Protein AF-A0A3D4JSK0-F1 (afdb_monomer)

Sequence (123 aa):
MSYDCWNASVPPDKNCLREKFGSISFQLAFANLDLIGIRLKKSGEVIIITYRGARKTGWIYEGEILTPQDIFQIYCDVPNNWNDLLNVYEAKFGHLVDILAPHKDLYVWLNENEIVKIGKVKH

Foldseek 3Di:
DDDPQPPPVDHRDPVVCCVVPNDDDDPCVCAQKWWKWKAFPVPRFTKIWIDRQQATDGIDGDDDPDDPVRNVVVNVLQDRTPVCRVVPVCVPCVVGIDMGGDDPVPDDHPDPPDPPPPDDDDD

pLDDT: mean 74.33, std 20.23, range [36.31, 96.06]

Mean predicted aligned error: 13.72 Å

Structure (mmCIF, N/CA/C/O backbone):
data_AF-A0A3D4JSK0-F1
#
_entry.id   AF-A0A3D4JSK0-F1
#
loop_
_atom_site.group_PDB
_atom_site.id
_atom_site.type_symbol
_atom_site.label_atom_id
_atom_site.label_alt_id
_atom_site.label_comp_id
_atom_site.label_asym_id
_atom_site.label_entity_id
_atom_site.label_seq_id
_atom_site.pdbx_PDB_ins_code
_atom_site.Cartn_x
_atom_site.Cartn_y
_atom_site.Cartn_z
_atom_site.occupancy
_atom_site.B_iso_or_equiv
_atom_site.auth_seq_id
_atom_site.auth_comp_id
_atom_site.auth_asym_id
_atom_site.auth_atom_id
_atom_site.pdbx_PDB_model_num
ATOM 1 N N . MET A 1 1 ? -4.450 16.167 -44.514 1.00 42.53 1 MET A N 1
ATOM 2 C CA . MET A 1 1 ? -4.979 14.979 -43.811 1.00 42.53 1 MET A CA 1
ATOM 3 C C . MET A 1 1 ? -4.490 15.064 -42.379 1.00 42.53 1 MET A C 1
ATOM 5 O O . MET A 1 1 ? -3.282 15.055 -42.187 1.00 42.53 1 MET A O 1
ATOM 9 N N . SER A 1 2 ? -5.381 15.264 -41.405 1.00 46.41 2 SER A N 1
ATOM 10 C CA . SER A 1 2 ? -5.002 15.193 -39.991 1.00 46.41 2 SER A CA 1
ATOM 11 C C . SER A 1 2 ? -4.717 13.733 -39.660 1.00 46.41 2 SER A C 1
ATOM 13 O O . SER A 1 2 ? -5.573 12.874 -39.862 1.00 46.41 2 SER A O 1
ATOM 15 N N . TYR A 1 3 ? -3.495 13.447 -39.229 1.00 54.47 3 TYR A N 1
ATOM 16 C CA . TYR A 1 3 ? -3.134 12.132 -38.724 1.00 54.47 3 TYR A CA 1
ATOM 17 C C . TYR A 1 3 ? -3.890 11.933 -37.407 1.00 54.47 3 TYR A C 1
ATOM 19 O O . TYR A 1 3 ? -3.648 12.670 -36.454 1.00 54.47 3 TYR A O 1
ATOM 27 N N . ASP A 1 4 ? -4.840 11.000 -37.363 1.00 62.75 4 ASP A N 1
ATOM 28 C CA . ASP A 1 4 ? -5.530 10.661 -36.118 1.00 62.75 4 ASP A CA 1
ATOM 29 C C . ASP A 1 4 ? -4.624 9.729 -35.309 1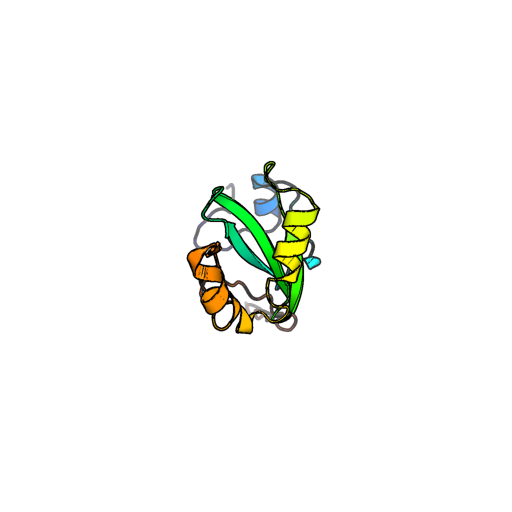.00 62.75 4 ASP A C 1
ATOM 31 O O . ASP A 1 4 ? -4.587 8.511 -35.494 1.00 62.75 4 ASP A O 1
ATOM 35 N N . CYS A 1 5 ? -3.786 10.327 -34.471 1.00 62.56 5 CYS A N 1
ATOM 36 C CA . CYS A 1 5 ? -2.761 9.630 -33.701 1.00 62.56 5 CYS A CA 1
ATOM 37 C C . CYS A 1 5 ? -3.301 8.830 -32.503 1.00 62.56 5 CYS A C 1
ATOM 39 O O . CYS A 1 5 ? -2.520 8.326 -31.697 1.00 62.56 5 CYS A O 1
ATOM 41 N N . TRP A 1 6 ? -4.625 8.691 -32.402 1.00 64.44 6 TRP A N 1
ATOM 42 C CA . TRP A 1 6 ? -5.325 7.855 -31.424 1.00 64.44 6 TRP A CA 1
ATOM 43 C C . TRP A 1 6 ? -5.806 6.522 -32.008 1.00 64.44 6 TRP A C 1
ATOM 45 O O . TRP A 1 6 ? -6.709 5.886 -31.466 1.00 64.44 6 TRP A O 1
ATOM 55 N N . ASN A 1 7 ? -5.201 6.072 -33.108 1.00 66.38 7 ASN A N 1
ATOM 56 C CA . ASN A 1 7 ? -5.488 4.768 -33.689 1.00 66.38 7 ASN A CA 1
ATOM 57 C C . ASN A 1 7 ? -4.995 3.635 -32.764 1.00 66.38 7 ASN A C 1
ATOM 59 O O . ASN A 1 7 ? -3.804 3.528 -32.493 1.00 66.38 7 ASN A O 1
ATOM 63 N N . ALA A 1 8 ? -5.897 2.743 -32.335 1.00 58.72 8 ALA A N 1
ATOM 64 C CA . ALA A 1 8 ? -5.619 1.633 -31.411 1.00 58.72 8 ALA A CA 1
ATOM 65 C C . ALA A 1 8 ? -4.565 0.617 -31.907 1.00 58.72 8 ALA A C 1
ATOM 67 O O . ALA A 1 8 ? -4.140 -0.253 -31.152 1.00 58.72 8 ALA A O 1
ATOM 68 N N . SER A 1 9 ? -4.157 0.711 -33.173 1.00 65.19 9 SER A N 1
ATOM 69 C CA . SER A 1 9 ? -3.152 -0.159 -33.791 1.00 65.19 9 SER A CA 1
ATOM 70 C C . SER A 1 9 ? -1.705 0.325 -33.633 1.00 65.19 9 SER A C 1
ATOM 72 O O . SER A 1 9 ? -0.790 -0.446 -33.920 1.00 65.19 9 SER A O 1
ATOM 74 N N . VAL A 1 10 ? -1.469 1.562 -33.172 1.00 58.97 10 VAL A N 1
ATOM 75 C CA . VAL A 1 10 ? -0.116 2.109 -32.969 1.00 58.97 10 VAL A CA 1
ATOM 76 C C . VAL A 1 10 ? -0.072 2.921 -31.668 1.00 58.97 10 VAL A C 1
ATOM 78 O O . VAL A 1 10 ? -0.956 3.749 -31.453 1.00 58.97 10 VAL A O 1
ATOM 81 N N . PRO A 1 11 ? 0.934 2.730 -30.791 1.00 58.84 11 PRO A N 1
ATOM 82 C CA . PRO A 1 11 ? 1.076 3.553 -29.593 1.00 58.84 11 PRO A CA 1
ATOM 83 C C . PRO A 1 11 ? 1.162 5.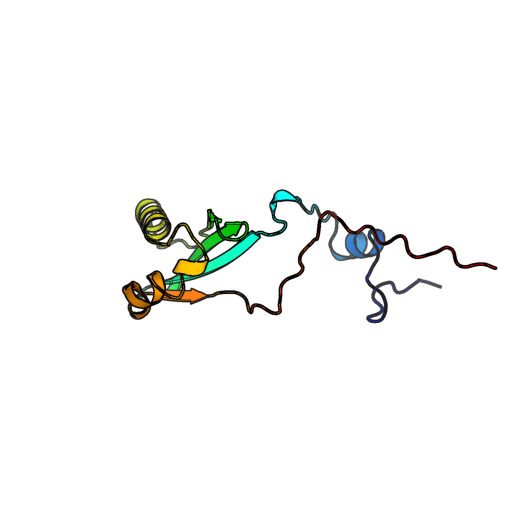049 -29.950 1.00 58.84 11 PRO A C 1
ATOM 85 O O . PRO A 1 11 ? 1.895 5.397 -30.881 1.00 58.84 11 PRO A O 1
ATOM 88 N N . PRO A 1 12 ? 0.454 5.941 -29.230 1.00 62.91 12 PRO A N 1
ATOM 89 C CA . PRO A 1 12 ? 0.492 7.372 -29.509 1.00 62.91 12 PRO A CA 1
ATOM 90 C C . PRO A 1 12 ? 1.894 7.935 -29.255 1.00 62.91 12 PRO A C 1
ATOM 92 O O . PRO A 1 12 ? 2.566 7.569 -28.288 1.00 62.91 12 PRO A O 1
ATOM 95 N N . ASP A 1 13 ? 2.332 8.852 -30.117 1.00 61.12 13 ASP A N 1
ATOM 96 C CA . ASP A 1 13 ? 3.619 9.520 -29.950 1.00 61.12 13 ASP A CA 1
ATOM 97 C C . ASP A 1 13 ? 3.581 10.607 -28.856 1.00 61.12 13 ASP A C 1
ATOM 99 O O . ASP A 1 13 ? 2.532 10.987 -28.323 1.00 61.12 13 ASP A O 1
ATOM 103 N N . LYS A 1 14 ? 4.764 11.134 -28.512 1.00 56.41 14 LYS A N 1
ATOM 104 C CA . LYS A 1 14 ? 4.930 12.165 -27.475 1.00 56.41 14 LYS A CA 1
ATOM 105 C C . LYS A 1 14 ? 4.089 13.420 -27.737 1.00 56.41 14 LYS A C 1
ATOM 107 O O . LYS A 1 14 ? 3.628 14.042 -26.779 1.00 56.41 14 LYS A O 1
ATOM 112 N N . ASN A 1 15 ? 3.925 13.827 -28.996 1.00 66.31 15 ASN A N 1
ATOM 113 C CA . ASN A 1 15 ? 3.180 15.039 -29.328 1.00 66.31 15 ASN A CA 1
ATOM 114 C C . ASN A 1 15 ? 1.685 14.818 -29.101 1.00 66.31 15 ASN A C 1
ATOM 116 O O . ASN A 1 15 ? 1.039 15.670 -28.498 1.00 66.31 15 ASN A O 1
ATOM 120 N N . CYS A 1 16 ? 1.177 13.640 -29.454 1.00 69.56 16 CYS A N 1
ATOM 121 C CA . CYS A 1 16 ? -0.220 13.288 -29.239 1.00 69.56 16 CYS A CA 1
ATOM 122 C C . CYS A 1 16 ? -0.586 13.073 -27.778 1.00 69.56 16 CYS A C 1
ATOM 124 O O . CYS A 1 16 ? -1.612 13.580 -27.321 1.00 69.56 16 CYS A O 1
ATOM 126 N N . LEU A 1 17 ? 0.282 12.417 -27.004 1.00 62.03 17 LEU A N 1
ATOM 127 C CA . LEU A 1 17 ? 0.120 12.348 -25.550 1.00 62.03 17 LEU A CA 1
ATOM 128 C C . LEU A 1 17 ? 0.040 13.751 -24.934 1.00 62.03 17 LEU A C 1
ATOM 130 O O . LEU A 1 17 ? -0.801 13.997 -24.069 1.00 62.03 17 LEU A O 1
ATOM 134 N N . ARG A 1 18 ? 0.864 14.687 -25.423 1.00 60.75 18 ARG A N 1
ATOM 135 C CA . ARG A 1 18 ? 0.878 16.071 -24.947 1.00 60.75 18 ARG A CA 1
ATOM 136 C C . ARG A 1 18 ? -0.368 16.862 -25.337 1.00 60.75 18 ARG A C 1
ATOM 138 O O . ARG A 1 18 ? -0.830 17.675 -24.548 1.00 60.75 18 ARG A O 1
ATOM 145 N N . GLU A 1 19 ? -0.920 16.641 -26.524 1.00 71.62 19 GLU A N 1
ATOM 146 C CA . GLU A 1 19 ? -2.147 17.316 -26.964 1.00 71.62 19 GLU A CA 1
ATOM 147 C C . GLU A 1 19 ? -3.376 16.896 -26.149 1.00 71.62 19 GLU A C 1
ATOM 149 O O . GLU A 1 19 ? -4.222 17.736 -25.856 1.00 71.62 19 GLU A O 1
ATOM 154 N N . LYS A 1 20 ? -3.463 15.625 -25.733 1.00 69.25 20 LYS A N 1
ATOM 155 C CA . LYS A 1 20 ? -4.618 15.122 -24.968 1.00 69.25 20 LYS A CA 1
ATOM 156 C C . LYS A 1 20 ? -4.497 15.301 -23.459 1.00 69.25 20 LYS A C 1
ATOM 158 O O . LYS A 1 20 ? -5.494 15.585 -22.804 1.00 69.25 20 LYS A O 1
ATOM 163 N N . PHE A 1 21 ? -3.303 15.103 -22.904 1.00 63.03 21 PHE A N 1
ATOM 164 C CA . PHE A 1 21 ? -3.079 15.103 -21.453 1.00 63.03 21 PHE A CA 1
ATOM 165 C C . PHE A 1 21 ? -2.227 16.283 -20.965 1.00 63.03 21 PHE A C 1
ATOM 167 O O . PHE A 1 21 ? -2.010 16.429 -19.765 1.00 63.03 21 PHE A O 1
ATOM 174 N N . GLY A 1 22 ? -1.734 17.133 -21.869 1.00 67.69 22 GLY A N 1
ATOM 175 C CA . GLY A 1 22 ? -0.836 18.235 -21.531 1.00 67.69 22 GLY A CA 1
ATOM 176 C C . GLY A 1 22 ? 0.594 17.773 -21.233 1.00 67.69 22 GLY A C 1
ATOM 177 O O . GLY A 1 22 ? 1.097 16.784 -21.764 1.00 67.69 22 GLY A O 1
ATOM 178 N N . SER A 1 23 ? 1.301 18.514 -20.384 1.00 52.38 23 SER A N 1
ATOM 179 C CA . SER A 1 23 ? 2.668 18.178 -19.972 1.00 52.38 23 SER A CA 1
ATOM 180 C C . SER A 1 23 ? 2.675 16.973 -19.026 1.00 52.38 23 SER A C 1
ATOM 182 O O . SER A 1 23 ? 2.497 17.128 -17.822 1.00 52.38 23 SER A O 1
ATOM 184 N N . ILE A 1 24 ? 2.927 15.773 -19.550 1.00 49.84 24 ILE A N 1
ATOM 185 C CA . ILE A 1 24 ? 3.163 14.591 -18.714 1.00 49.84 24 ILE A CA 1
ATOM 186 C C . ILE A 1 24 ? 4.626 14.600 -18.251 1.00 49.84 24 ILE A C 1
ATOM 188 O O . ILE A 1 24 ? 5.545 14.426 -19.054 1.00 49.84 24 ILE A O 1
ATOM 192 N N . SER A 1 25 ? 4.848 14.792 -16.951 1.00 43.75 25 SER A N 1
ATOM 193 C CA . SER A 1 25 ? 6.140 14.542 -16.310 1.00 43.75 25 SER A CA 1
ATOM 194 C C . SER A 1 25 ? 6.112 13.144 -15.700 1.00 43.75 25 SER A C 1
ATOM 196 O O . SER A 1 25 ? 5.535 12.937 -14.636 1.00 43.75 25 SER A O 1
ATOM 198 N N . PHE A 1 26 ? 6.722 12.171 -16.376 1.00 49.75 26 PHE A N 1
ATOM 199 C CA . PHE A 1 26 ? 7.063 10.906 -15.735 1.00 49.75 26 PHE A CA 1
ATOM 200 C C . PHE A 1 26 ? 8.336 11.130 -14.924 1.00 49.75 26 PHE A C 1
ATOM 202 O O . PHE A 1 26 ? 9.440 11.123 -15.471 1.00 49.75 26 PHE A O 1
ATOM 209 N N . GLN A 1 27 ? 8.206 11.335 -13.614 1.00 47.72 27 GLN A N 1
ATOM 210 C CA . GLN A 1 27 ? 9.361 11.142 -12.749 1.00 47.72 27 GLN A CA 1
ATOM 211 C C . GLN A 1 27 ? 9.668 9.643 -12.715 1.00 47.72 27 GLN A C 1
ATOM 213 O O . GLN A 1 27 ? 8.933 8.864 -12.113 1.00 47.72 27 GLN A O 1
ATOM 218 N N . LEU A 1 28 ? 10.778 9.246 -13.343 1.00 50.59 28 LEU A N 1
ATOM 219 C CA . LEU A 1 28 ? 11.303 7.870 -13.332 1.00 50.59 28 LEU A CA 1
ATOM 220 C C . LEU A 1 28 ? 11.506 7.308 -11.911 1.00 50.59 28 LEU A C 1
ATOM 222 O O . LEU A 1 28 ? 11.679 6.106 -11.751 1.00 50.59 28 LEU A O 1
ATOM 226 N N . ALA A 1 29 ? 11.444 8.154 -10.877 1.00 50.78 29 ALA A N 1
ATOM 227 C CA . ALA A 1 29 ? 11.439 7.761 -9.472 1.00 50.78 29 ALA A CA 1
ATOM 228 C C . ALA A 1 29 ? 10.311 6.777 -9.101 1.00 50.78 29 ALA A C 1
ATOM 230 O O . ALA A 1 29 ? 10.480 6.010 -8.156 1.00 50.78 29 ALA A O 1
ATOM 231 N N . PHE A 1 30 ? 9.197 6.771 -9.843 1.00 56.53 30 PHE A N 1
ATOM 232 C CA . PHE A 1 30 ? 8.080 5.841 -9.632 1.00 56.53 30 PHE A CA 1
ATOM 233 C C . PHE A 1 30 ? 8.136 4.589 -10.521 1.00 56.53 30 PHE A C 1
ATOM 235 O O . PHE A 1 30 ? 7.255 3.737 -10.433 1.00 56.53 30 PHE A O 1
ATOM 242 N N . ALA A 1 31 ? 9.156 4.449 -11.377 1.00 60.94 31 ALA A N 1
ATOM 243 C CA . ALA A 1 31 ? 9.352 3.217 -12.133 1.00 60.94 31 ALA A CA 1
ATOM 244 C C . ALA A 1 31 ? 9.713 2.067 -11.174 1.00 60.94 31 ALA A C 1
ATOM 246 O O . ALA A 1 31 ? 10.568 2.222 -10.298 1.00 60.94 31 ALA A O 1
ATOM 247 N N . ASN A 1 32 ? 9.077 0.907 -11.366 1.00 67.88 32 ASN A N 1
ATOM 248 C CA . ASN A 1 32 ? 9.238 -0.297 -10.536 1.00 67.88 32 ASN A CA 1
ATOM 249 C C . ASN A 1 32 ? 8.786 -0.121 -9.074 1.00 67.88 32 ASN A C 1
ATOM 251 O O . ASN A 1 32 ? 9.372 -0.718 -8.165 1.00 67.88 32 ASN A O 1
ATOM 255 N N . LEU A 1 33 ? 7.777 0.726 -8.855 1.00 77.19 33 LEU A N 1
ATOM 256 C CA . LEU A 1 33 ? 7.166 0.943 -7.552 1.00 77.19 33 LEU A CA 1
ATOM 257 C C . LEU A 1 33 ? 5.805 0.236 -7.491 1.00 77.19 33 LEU A C 1
ATOM 259 O O . LEU A 1 33 ? 4.881 0.573 -8.227 1.00 77.19 33 LEU A O 1
ATOM 263 N N . ASP A 1 34 ? 5.700 -0.753 -6.612 1.00 81.44 34 ASP A N 1
ATOM 264 C CA . ASP A 1 34 ? 4.474 -1.488 -6.331 1.00 81.44 34 ASP A CA 1
ATOM 265 C C . ASP A 1 34 ? 3.640 -0.720 -5.299 1.00 81.44 34 ASP A C 1
ATOM 267 O O . ASP A 1 34 ? 4.148 -0.296 -4.255 1.00 81.44 34 ASP A O 1
ATOM 271 N N . LEU A 1 35 ? 2.351 -0.539 -5.595 1.00 87.44 35 LEU A N 1
ATOM 272 C CA . LEU A 1 35 ? 1.395 0.185 -4.755 1.00 87.44 35 LEU A CA 1
ATOM 273 C C . LEU A 1 35 ? 0.367 -0.772 -4.176 1.00 87.44 35 LEU A C 1
ATOM 275 O O . LEU A 1 35 ? -0.379 -1.408 -4.918 1.00 87.44 35 LEU A O 1
ATOM 279 N N . ILE A 1 36 ? 0.318 -0.853 -2.851 1.00 89.75 36 ILE A N 1
ATOM 280 C CA . ILE A 1 36 ? -0.412 -1.907 -2.153 1.00 89.75 36 ILE A CA 1
ATOM 281 C C . ILE A 1 36 ? -1.348 -1.262 -1.154 1.00 89.75 36 ILE A C 1
ATOM 283 O O . ILE A 1 36 ? -0.899 -0.639 -0.197 1.00 89.75 36 ILE A O 1
ATOM 287 N N . GLY A 1 37 ? -2.650 -1.413 -1.357 1.00 92.69 37 GLY A N 1
ATOM 288 C CA . GLY A 1 37 ? -3.625 -0.891 -0.411 1.00 92.69 37 GLY A CA 1
ATOM 289 C C . GLY A 1 37 ? -3.756 -1.801 0.807 1.00 92.69 37 GLY A C 1
ATOM 290 O O . GLY A 1 37 ? -3.971 -3.000 0.670 1.00 92.69 37 GLY A O 1
ATOM 291 N N . ILE A 1 38 ? -3.687 -1.226 1.999 1.00 95.00 38 ILE A N 1
ATOM 292 C CA . ILE A 1 38 ? -4.106 -1.847 3.253 1.00 95.00 38 ILE A CA 1
ATOM 293 C C . ILE A 1 38 ? -5.397 -1.153 3.664 1.00 95.00 38 ILE A C 1
ATOM 295 O O . ILE A 1 38 ? -5.381 -0.010 4.123 1.00 95.00 38 ILE A O 1
ATOM 299 N N . ARG A 1 39 ? -6.528 -1.826 3.446 1.00 95.44 39 ARG A N 1
ATOM 300 C CA . ARG A 1 39 ? -7.849 -1.304 3.796 1.00 95.44 39 ARG A CA 1
ATOM 301 C C . ARG A 1 39 ? -8.248 -1.787 5.178 1.00 95.44 39 ARG A C 1
ATOM 303 O O . ARG A 1 39 ? -8.340 -2.989 5.407 1.00 95.44 39 ARG A O 1
ATOM 310 N N . LEU A 1 40 ? -8.556 -0.869 6.081 1.00 94.75 40 LEU A N 1
ATOM 311 C CA . LEU A 1 40 ? -9.087 -1.201 7.398 1.00 94.75 40 LEU A CA 1
ATOM 312 C C . LEU A 1 40 ? -10.570 -1.555 7.281 1.00 94.75 40 LEU A C 1
ATOM 314 O O . LEU A 1 40 ? -11.377 -0.730 6.863 1.00 94.75 40 LEU A O 1
ATOM 318 N N . LYS A 1 41 ? -10.969 -2.758 7.706 1.00 94.81 41 LYS A N 1
ATOM 319 C CA . LYS A 1 41 ? -12.367 -3.214 7.584 1.00 94.81 41 LYS A CA 1
ATOM 320 C C . LYS A 1 41 ? -13.346 -2.386 8.411 1.00 94.81 41 LYS A C 1
ATOM 322 O O . LYS A 1 41 ? -14.493 -2.214 8.016 1.00 94.81 41 LYS A O 1
ATOM 327 N N . LYS A 1 42 ? -12.897 -1.879 9.563 1.00 93.12 42 LYS A N 1
ATOM 328 C CA . LYS A 1 42 ? -13.744 -1.133 10.504 1.00 93.12 42 LYS A CA 1
ATOM 329 C C . LYS A 1 42 ? -14.162 0.238 9.968 1.00 93.12 42 LYS A C 1
ATOM 331 O O . LYS A 1 42 ? -15.307 0.627 10.164 1.00 93.12 42 LYS A O 1
ATOM 336 N N . SER A 1 43 ? -13.235 0.976 9.361 1.00 92.75 43 SER A N 1
ATOM 337 C CA . SER A 1 43 ? -13.469 2.348 8.886 1.00 92.75 43 SER A CA 1
ATOM 338 C C . SER A 1 43 ? -13.607 2.452 7.369 1.00 92.75 43 SER A C 1
ATOM 340 O O . SER A 1 43 ? -14.135 3.442 6.884 1.00 92.75 43 SER A O 1
ATOM 342 N N . GLY A 1 44 ? -13.130 1.460 6.614 1.00 92.56 44 GLY A N 1
ATOM 343 C CA . GLY A 1 44 ? -13.026 1.521 5.155 1.00 92.56 44 GLY A CA 1
ATOM 344 C C . GLY A 1 44 ? -11.821 2.321 4.647 1.00 92.56 44 GLY A C 1
ATOM 345 O O . GLY A 1 44 ? -11.555 2.301 3.449 1.00 92.56 44 GLY A O 1
ATOM 346 N N . GLU A 1 45 ? -11.077 2.974 5.544 1.00 94.62 45 GLU A N 1
ATOM 347 C CA . GLU A 1 45 ? -9.881 3.760 5.232 1.00 94.62 45 GLU A CA 1
ATOM 348 C C . GLU A 1 45 ? -8.792 2.903 4.591 1.00 94.62 45 GLU A C 1
ATOM 350 O O . GLU A 1 45 ? -8.570 1.757 4.996 1.00 94.62 45 GLU A O 1
ATOM 355 N N . VAL A 1 46 ? -8.096 3.471 3.608 1.00 95.38 46 VAL A N 1
ATOM 356 C CA . VAL A 1 46 ? -7.052 2.776 2.852 1.00 95.38 46 VAL A CA 1
ATOM 357 C C . VAL A 1 46 ? -5.739 3.519 2.991 1.00 95.38 46 VAL A C 1
ATOM 359 O O . VAL A 1 46 ? -5.641 4.701 2.672 1.00 95.38 46 VAL A O 1
ATOM 362 N N . ILE A 1 47 ? -4.711 2.793 3.415 1.00 95.62 47 ILE A N 1
ATOM 363 C CA . ILE A 1 47 ? -3.332 3.271 3.419 1.00 95.62 47 ILE A CA 1
ATOM 364 C C . ILE A 1 47 ? -2.597 2.533 2.318 1.00 95.62 47 ILE A C 1
ATOM 366 O O . ILE A 1 47 ? -2.597 1.304 2.285 1.00 95.62 47 ILE A O 1
ATOM 370 N N . ILE A 1 48 ? -1.968 3.267 1.410 1.00 95.00 48 ILE A N 1
ATOM 371 C CA . ILE A 1 48 ? -1.181 2.675 0.335 1.00 95.00 48 ILE A CA 1
ATOM 372 C C . ILE A 1 48 ? 0.249 2.529 0.833 1.00 95.00 48 ILE A C 1
ATOM 374 O O . ILE A 1 48 ? 0.883 3.510 1.200 1.00 95.00 48 ILE A O 1
ATOM 378 N N . ILE A 1 49 ? 0.772 1.313 0.825 1.00 94.50 49 ILE A N 1
ATOM 379 C CA . ILE A 1 49 ? 2.166 1.008 1.124 1.00 94.50 49 ILE A CA 1
ATOM 380 C C . ILE A 1 49 ? 2.914 0.889 -0.197 1.00 94.50 49 ILE A C 1
ATOM 382 O O . ILE A 1 49 ? 2.455 0.223 -1.126 1.00 94.50 49 ILE A O 1
ATOM 386 N N . THR A 1 50 ? 4.067 1.543 -0.278 1.00 91.62 50 THR A N 1
ATOM 387 C CA . THR A 1 50 ? 4.915 1.508 -1.466 1.00 91.62 50 THR A CA 1
ATOM 388 C C . THR A 1 50 ? 6.047 0.511 -1.280 1.00 91.62 50 THR A C 1
ATOM 390 O O . THR A 1 50 ? 6.693 0.479 -0.227 1.00 91.62 50 THR A O 1
ATOM 393 N N . TYR A 1 51 ? 6.306 -0.284 -2.313 1.00 87.69 51 TYR A N 1
ATOM 394 C CA . TYR A 1 51 ? 7.460 -1.171 -2.397 1.00 87.69 51 TYR A CA 1
ATOM 395 C C . TYR A 1 51 ? 8.251 -0.881 -3.665 1.00 87.69 51 TYR A C 1
ATOM 397 O O . TYR A 1 51 ? 7.685 -0.541 -4.695 1.00 87.69 51 TYR A O 1
ATOM 405 N N . ARG A 1 52 ? 9.570 -1.049 -3.609 1.00 84.31 52 ARG A N 1
ATOM 406 C CA . ARG A 1 52 ? 10.433 -1.084 -4.790 1.00 84.31 52 ARG A CA 1
ATOM 407 C C . ARG A 1 52 ? 11.069 -2.463 -4.875 1.00 84.31 52 ARG A C 1
ATOM 409 O O . ARG A 1 52 ? 11.947 -2.798 -4.071 1.00 84.31 52 ARG A O 1
ATOM 416 N N . GLY A 1 53 ? 10.589 -3.279 -5.812 1.00 79.38 53 GLY A N 1
ATOM 417 C CA . GLY A 1 53 ? 10.834 -4.720 -5.788 1.00 79.38 53 GLY A CA 1
ATOM 418 C C . GLY A 1 53 ? 10.361 -5.315 -4.457 1.00 79.38 53 GLY A C 1
ATOM 419 O O . GLY A 1 53 ? 9.268 -5.029 -3.990 1.00 79.38 53 GLY A O 1
ATOM 420 N N . ALA A 1 54 ? 11.209 -6.091 -3.780 1.00 83.06 54 ALA A N 1
ATOM 421 C CA . ALA A 1 54 ? 10.828 -6.704 -2.507 1.00 83.06 54 ALA A CA 1
ATOM 422 C C . ALA A 1 54 ? 10.843 -5.746 -1.299 1.00 83.06 54 ALA A C 1
ATOM 424 O O . ALA A 1 54 ? 10.436 -6.149 -0.218 1.00 83.06 54 ALA A O 1
ATOM 425 N N . ARG A 1 55 ? 11.335 -4.507 -1.420 1.00 87.44 55 ARG A N 1
ATOM 426 C CA . ARG A 1 55 ? 11.615 -3.639 -0.263 1.00 87.44 55 ARG A CA 1
ATOM 427 C C . ARG A 1 55 ? 10.539 -2.574 -0.066 1.00 87.44 55 ARG A C 1
ATOM 429 O O . ARG A 1 55 ? 10.315 -1.778 -0.969 1.00 87.44 55 ARG A O 1
ATOM 436 N N . LYS A 1 56 ? 9.970 -2.487 1.139 1.00 92.38 56 LYS A N 1
ATOM 437 C CA . LYS A 1 56 ? 9.055 -1.410 1.554 1.00 92.38 56 LYS A CA 1
ATOM 438 C C . LYS A 1 56 ? 9.779 -0.062 1.589 1.00 92.38 56 LYS A C 1
ATOM 440 O O . LYS A 1 56 ? 10.872 0.041 2.152 1.00 92.38 56 LYS A O 1
ATOM 445 N N . THR A 1 57 ? 9.178 0.961 0.993 1.00 91.25 57 THR A N 1
ATOM 446 C CA . THR A 1 57 ? 9.794 2.283 0.805 1.00 91.25 57 THR A CA 1
ATOM 447 C C . THR A 1 57 ? 9.038 3.427 1.466 1.00 91.25 57 THR A C 1
ATOM 449 O O . THR A 1 57 ? 9.656 4.445 1.766 1.00 91.25 57 THR A O 1
ATOM 452 N N . GLY A 1 58 ? 7.739 3.284 1.722 1.00 92.81 58 GLY A N 1
ATOM 453 C CA . GLY A 1 58 ? 6.94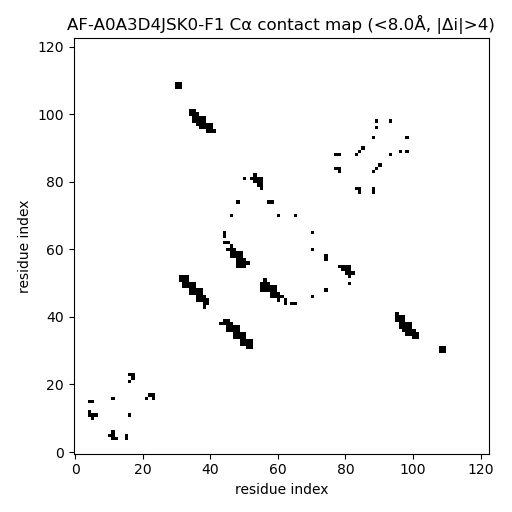8 4.349 2.331 1.00 92.81 58 GLY A CA 1
ATOM 454 C C . GLY A 1 58 ? 5.453 4.064 2.316 1.00 92.81 58 GLY A C 1
ATOM 455 O O . GLY A 1 58 ? 5.026 2.933 2.079 1.00 92.81 58 GLY A O 1
ATOM 456 N N . TRP A 1 59 ?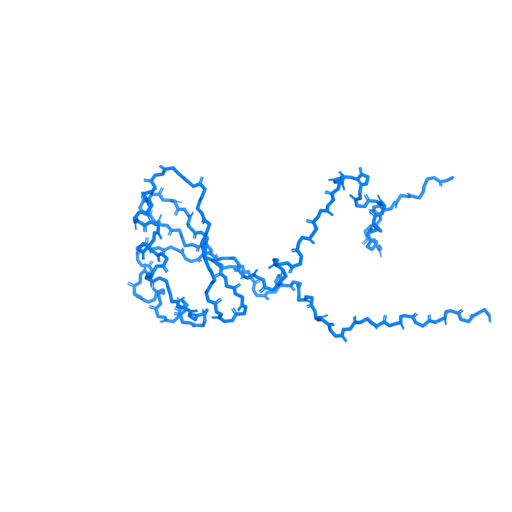 4.668 5.106 2.577 1.00 94.75 59 TRP A N 1
ATOM 457 C CA . TRP A 1 59 ? 3.214 5.048 2.569 1.00 94.75 59 TRP A CA 1
ATOM 458 C C . TRP A 1 59 ? 2.604 6.336 2.016 1.00 94.75 59 TRP A C 1
ATOM 460 O O . TRP A 1 59 ? 3.228 7.396 2.044 1.00 94.75 59 TRP A O 1
ATOM 470 N N . ILE A 1 60 ? 1.377 6.224 1.519 1.00 94.25 60 ILE A N 1
ATOM 471 C CA . ILE A 1 60 ? 0.524 7.322 1.076 1.00 94.25 60 ILE A CA 1
ATOM 472 C C . ILE A 1 60 ? -0.826 7.138 1.768 1.00 94.25 60 ILE A C 1
ATOM 474 O O . ILE A 1 60 ? -1.366 6.030 1.815 1.00 94.25 60 ILE A O 1
ATOM 478 N N . TYR A 1 61 ? -1.357 8.222 2.320 1.00 95.56 61 TYR A N 1
ATOM 479 C CA . TYR A 1 61 ? -2.674 8.256 2.935 1.00 95.56 61 TYR A CA 1
ATOM 480 C C . TYR A 1 61 ? -3.369 9.555 2.540 1.00 95.56 61 TYR A C 1
ATOM 482 O O . TYR A 1 61 ? -2.806 10.630 2.733 1.00 95.56 61 TYR A O 1
ATOM 490 N N . GLU A 1 62 ? -4.565 9.435 1.973 1.00 90.06 62 GLU A N 1
ATOM 491 C CA . GLU A 1 62 ? -5.375 10.568 1.500 1.00 90.06 62 GLU A CA 1
ATOM 492 C C . GLU A 1 62 ? -6.734 10.652 2.208 1.00 90.06 62 GLU A C 1
ATOM 494 O O . GLU A 1 62 ? -7.583 11.452 1.828 1.00 90.06 62 GLU A O 1
ATOM 499 N N . GLY A 1 63 ? -6.960 9.813 3.222 1.00 89.88 63 GLY A N 1
ATOM 500 C CA . GLY A 1 63 ? -8.160 9.888 4.045 1.00 89.88 63 GLY A CA 1
ATOM 501 C C . GLY A 1 63 ? -8.038 10.914 5.169 1.00 89.88 63 GLY A C 1
ATOM 502 O O . GLY A 1 63 ? -7.010 11.569 5.345 1.00 89.88 63 GLY A O 1
ATOM 503 N N . GLU A 1 64 ? -9.101 11.030 5.961 1.00 91.75 64 GLU A N 1
ATOM 504 C CA . GLU A 1 64 ? -9.213 12.068 6.998 1.00 91.75 64 GLU A CA 1
ATOM 505 C C . GLU A 1 64 ? -9.448 11.503 8.406 1.00 91.75 64 GLU A C 1
ATOM 507 O O . GLU A 1 64 ? -9.407 12.240 9.390 1.00 91.75 64 GLU A O 1
ATOM 512 N N . ILE A 1 65 ? -9.702 10.197 8.524 1.00 95.38 65 ILE A N 1
ATOM 513 C CA . ILE A 1 65 ? -10.097 9.572 9.792 1.00 95.38 65 ILE A CA 1
ATOM 514 C C . ILE A 1 65 ? -8.880 9.161 10.629 1.00 95.38 65 ILE A C 1
ATOM 516 O O . ILE A 1 65 ? -8.921 9.254 11.857 1.00 95.38 65 ILE A O 1
ATOM 520 N N . LEU A 1 66 ? -7.815 8.662 9.999 1.00 94.38 66 LEU A N 1
ATOM 521 C CA . LEU A 1 66 ? -6.664 8.121 10.719 1.00 94.38 66 LEU A CA 1
ATOM 522 C C . LEU A 1 66 ? -5.719 9.223 11.178 1.00 94.38 66 LEU A C 1
ATOM 524 O O . LEU A 1 66 ? -5.391 10.145 10.430 1.00 94.38 66 LEU A O 1
ATOM 528 N N . THR A 1 67 ? -5.220 9.090 12.404 1.00 96.06 67 THR A N 1
ATOM 529 C CA . THR A 1 67 ? -4.198 10.005 12.911 1.00 96.06 67 THR A CA 1
ATOM 530 C C . THR A 1 67 ? -2.823 9.668 12.319 1.00 96.06 67 THR A C 1
ATOM 532 O O . THR A 1 67 ? -2.576 8.521 11.933 1.00 96.06 67 THR A O 1
ATOM 535 N N . PRO A 1 68 ? -1.867 10.618 12.300 1.00 93.94 68 PRO A N 1
ATOM 536 C CA . PRO A 1 68 ? -0.490 10.342 11.884 1.00 93.94 68 PRO A CA 1
ATOM 537 C C . PRO A 1 68 ? 0.150 9.157 12.620 1.00 93.94 68 PRO A C 1
ATOM 539 O O . PRO A 1 68 ? 0.899 8.387 12.020 1.00 93.94 68 PRO A O 1
ATOM 542 N N . GLN A 1 69 ? -0.164 8.986 13.906 1.00 95.75 69 GLN A N 1
ATOM 543 C CA . GLN A 1 69 ? 0.311 7.873 14.722 1.00 95.75 69 GLN A CA 1
ATOM 544 C C . GLN A 1 69 ? -0.281 6.537 14.265 1.00 95.75 69 GLN A C 1
ATOM 546 O O . GLN A 1 69 ? 0.472 5.575 14.130 1.00 95.75 69 GLN A O 1
ATOM 551 N N . ASP A 1 70 ? -1.585 6.481 13.977 1.00 94.81 70 ASP A N 1
ATOM 552 C CA . ASP A 1 70 ? -2.228 5.264 13.463 1.00 94.81 70 ASP A CA 1
ATOM 553 C C . ASP A 1 70 ? -1.603 4.845 12.131 1.00 94.81 70 ASP A C 1
ATOM 555 O O . ASP A 1 70 ? -1.244 3.684 11.937 1.00 94.81 70 ASP A O 1
ATOM 559 N N . ILE A 1 71 ? -1.411 5.813 11.228 1.00 95.62 71 ILE A N 1
ATOM 560 C CA . ILE A 1 71 ? -0.819 5.578 9.908 1.00 95.62 71 ILE A CA 1
ATOM 561 C C . ILE A 1 71 ? 0.610 5.049 10.056 1.00 95.62 71 ILE A C 1
ATOM 563 O O . ILE A 1 71 ? 0.980 4.068 9.409 1.00 95.62 71 ILE A O 1
ATOM 567 N N . PHE A 1 72 ? 1.410 5.668 10.928 1.00 95.56 72 PHE A N 1
ATOM 568 C CA . PHE A 1 72 ? 2.781 5.237 11.177 1.00 95.56 72 PHE A CA 1
ATOM 569 C C . PHE A 1 72 ? 2.846 3.842 11.807 1.00 95.56 72 PHE A C 1
ATOM 571 O O . PHE A 1 72 ? 3.705 3.043 11.429 1.00 95.56 72 PHE A O 1
ATOM 578 N N . GLN A 1 73 ? 1.933 3.524 12.726 1.00 95.75 73 GLN A N 1
ATOM 579 C CA . GLN A 1 73 ? 1.861 2.202 13.339 1.00 95.75 73 GLN A CA 1
ATOM 580 C C . GLN A 1 73 ? 1.503 1.135 12.302 1.00 95.75 73 GLN A C 1
ATOM 582 O O . GLN A 1 73 ? 2.205 0.132 12.200 1.00 95.75 73 GLN A O 1
ATOM 587 N N . ILE A 1 74 ? 0.485 1.381 11.472 1.00 94.69 74 ILE A N 1
ATOM 588 C CA . ILE A 1 74 ? 0.102 0.462 10.392 1.00 94.69 74 ILE A CA 1
ATOM 589 C C . ILE A 1 74 ? 1.270 0.272 9.424 1.00 94.69 74 ILE A C 1
ATOM 591 O O . ILE A 1 74 ? 1.604 -0.862 9.081 1.00 94.69 74 ILE A O 1
ATOM 595 N N . TYR A 1 75 ? 1.946 1.355 9.034 1.00 95.44 75 TYR A N 1
ATOM 596 C CA . TYR A 1 75 ? 3.148 1.257 8.216 1.00 95.44 75 TYR A CA 1
ATOM 597 C C . TYR A 1 75 ? 4.227 0.393 8.880 1.00 95.44 75 TYR A C 1
ATOM 599 O O . TYR A 1 75 ? 4.841 -0.421 8.193 1.00 95.44 75 TYR A O 1
ATOM 607 N N . CYS A 1 76 ? 4.473 0.538 10.184 1.00 95.00 76 CYS A N 1
ATOM 608 C CA . CYS A 1 76 ? 5.451 -0.273 10.913 1.00 95.00 76 CYS A CA 1
ATOM 609 C C . CYS A 1 76 ? 5.060 -1.756 10.983 1.00 95.00 76 CYS A C 1
ATOM 611 O O . CYS A 1 76 ? 5.932 -2.613 10.845 1.00 95.00 76 CYS A O 1
ATOM 613 N N . ASP A 1 77 ? 3.772 -2.049 11.159 1.00 94.44 77 ASP A N 1
ATOM 614 C CA . ASP A 1 77 ? 3.253 -3.414 11.274 1.00 94.44 77 ASP A CA 1
ATOM 615 C C . ASP A 1 77 ? 3.293 -4.171 9.942 1.00 94.44 77 ASP A C 1
ATOM 617 O O . ASP A 1 77 ? 3.476 -5.392 9.920 1.00 94.44 77 ASP A O 1
ATOM 621 N N . VAL A 1 78 ? 3.127 -3.459 8.825 1.00 94.50 78 VAL A N 1
ATOM 622 C CA . VAL A 1 78 ? 3.263 -4.033 7.485 1.00 94.50 78 VAL A CA 1
ATOM 623 C C . VAL A 1 78 ? 4.717 -4.497 7.266 1.00 94.50 78 VAL A C 1
ATOM 625 O O . VAL A 1 78 ? 5.648 -3.745 7.556 1.00 94.50 78 VAL A O 1
ATOM 628 N N . PRO A 1 79 ? 4.985 -5.701 6.729 1.00 93.06 79 PRO A N 1
ATOM 629 C CA . PRO A 1 79 ? 6.346 -6.213 6.590 1.00 93.06 79 PRO A CA 1
ATOM 630 C C . PRO A 1 79 ? 7.238 -5.368 5.680 1.00 93.06 79 PRO A C 1
ATOM 632 O O . PRO A 1 79 ? 6.803 -4.815 4.672 1.00 93.06 79 PRO A O 1
ATOM 635 N N . ASN A 1 80 ? 8.535 -5.321 5.990 1.00 92.62 80 ASN A N 1
ATOM 636 C CA . ASN A 1 80 ? 9.514 -4.654 5.126 1.00 92.62 80 ASN A CA 1
ATOM 637 C C . ASN A 1 80 ? 9.745 -5.393 3.799 1.00 92.62 80 ASN A C 1
ATOM 639 O O . ASN A 1 80 ? 10.185 -4.765 2.837 1.00 92.62 80 ASN A O 1
ATOM 643 N N . ASN A 1 81 ? 9.472 -6.699 3.758 1.00 89.56 81 ASN A N 1
ATOM 644 C CA . ASN A 1 81 ? 9.606 -7.529 2.570 1.00 89.56 81 ASN A CA 1
ATOM 645 C C . ASN A 1 81 ? 8.231 -7.796 1.946 1.00 89.56 81 ASN A C 1
ATOM 647 O O . ASN A 1 81 ? 7.333 -8.297 2.620 1.00 89.56 81 ASN A O 1
ATOM 651 N N . TRP A 1 82 ? 8.088 -7.495 0.657 1.00 84.44 82 TRP A N 1
ATOM 652 C CA . TRP A 1 82 ? 6.869 -7.716 -0.121 1.00 84.44 82 TRP A CA 1
ATOM 653 C C . TRP A 1 82 ? 6.361 -9.161 -0.034 1.00 84.44 82 TRP A C 1
ATOM 655 O O . TRP A 1 82 ? 5.167 -9.406 0.127 1.00 84.44 82 TRP A O 1
ATOM 665 N N . ASN A 1 83 ? 7.276 -10.131 -0.069 1.00 84.12 83 ASN A N 1
ATOM 666 C CA . ASN A 1 83 ? 6.927 -11.553 -0.095 1.00 84.12 83 ASN A CA 1
ATOM 667 C C . ASN A 1 83 ? 6.319 -12.059 1.226 1.00 84.12 83 ASN A C 1
ATOM 669 O O . ASN A 1 83 ? 5.649 -13.093 1.241 1.00 84.12 83 ASN A O 1
ATOM 673 N N . ASP A 1 84 ? 6.516 -11.321 2.319 1.00 87.00 84 ASP A N 1
ATOM 674 C CA . ASP A 1 84 ? 5.988 -11.671 3.640 1.00 87.00 84 ASP A CA 1
ATOM 675 C C . ASP A 1 84 ? 4.572 -11.112 3.856 1.00 87.00 84 ASP A C 1
ATOM 677 O O . ASP A 1 84 ? 3.898 -11.460 4.827 1.00 87.00 84 ASP A O 1
ATOM 681 N N . LEU A 1 85 ? 4.092 -10.255 2.950 1.00 84.38 85 LEU A N 1
ATOM 682 C CA . LEU A 1 85 ? 2.813 -9.569 3.092 1.00 84.38 85 LEU A CA 1
ATOM 683 C C . LEU A 1 85 ? 1.627 -10.548 3.055 1.00 84.38 85 LEU A C 1
ATOM 685 O O . LEU A 1 85 ? 0.779 -10.526 3.943 1.00 84.38 85 LEU A O 1
ATOM 689 N N . LEU A 1 86 ? 1.604 -11.464 2.084 1.00 77.88 86 LEU A N 1
ATOM 690 C CA . LEU A 1 86 ? 0.540 -12.472 1.983 1.00 77.88 86 LEU A CA 1
ATOM 691 C C . LEU A 1 86 ? 0.700 -13.584 3.029 1.00 77.88 86 LEU A C 1
ATOM 693 O O . LEU A 1 86 ? -0.259 -14.000 3.662 1.00 77.88 86 LEU A O 1
ATOM 697 N N . ASN A 1 87 ? 1.921 -14.060 3.271 1.00 79.81 87 ASN A N 1
ATOM 698 C CA . ASN A 1 87 ? 2.104 -15.247 4.113 1.00 79.81 87 ASN A CA 1
ATOM 699 C C . ASN A 1 87 ? 2.090 -14.942 5.619 1.00 79.81 87 ASN A C 1
ATOM 701 O O . ASN A 1 87 ? 1.679 -15.787 6.411 1.00 79.81 87 ASN A O 1
ATOM 705 N N . VAL A 1 88 ? 2.556 -13.759 6.030 1.00 83.50 88 VAL A N 1
ATOM 706 C CA . VAL A 1 88 ? 2.731 -13.413 7.451 1.00 83.50 88 VAL A CA 1
ATOM 707 C C . VAL A 1 88 ? 1.715 -12.367 7.886 1.00 83.50 88 VAL A C 1
ATOM 709 O O . V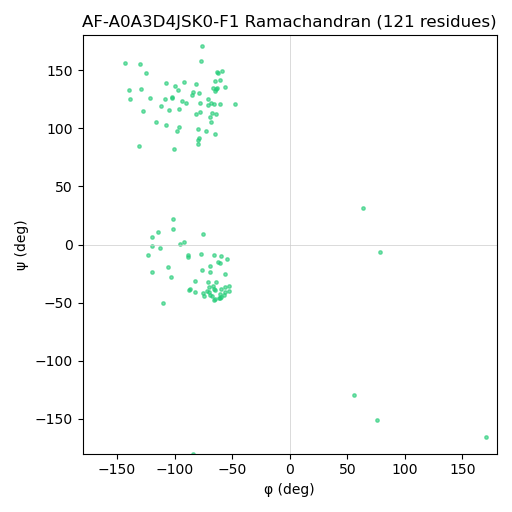AL A 1 88 ? 1.041 -12.535 8.904 1.00 83.50 88 VAL A O 1
ATOM 712 N N . TYR A 1 89 ? 1.593 -11.280 7.125 1.00 87.44 89 TYR A N 1
ATOM 713 C CA . TYR A 1 89 ? 0.743 -10.162 7.521 1.00 87.44 89 TYR A CA 1
ATOM 714 C C . TYR A 1 89 ? -0.743 -10.476 7.339 1.00 87.44 89 TYR A C 1
ATOM 716 O O . TYR A 1 89 ? -1.516 -10.256 8.269 1.00 87.44 89 TYR A O 1
ATOM 724 N N . GLU A 1 90 ? -1.138 -11.076 6.213 1.00 87.94 90 GLU A N 1
ATOM 725 C CA . GLU A 1 90 ? -2.522 -11.525 6.000 1.00 87.94 90 GLU A CA 1
ATOM 726 C C . GLU A 1 90 ? -2.948 -12.574 7.035 1.00 87.94 90 GLU A C 1
ATOM 728 O O . GLU A 1 90 ? -4.022 -12.463 7.624 1.00 87.94 90 GLU A O 1
ATOM 733 N N . ALA A 1 91 ? -2.079 -13.541 7.344 1.00 88.69 91 A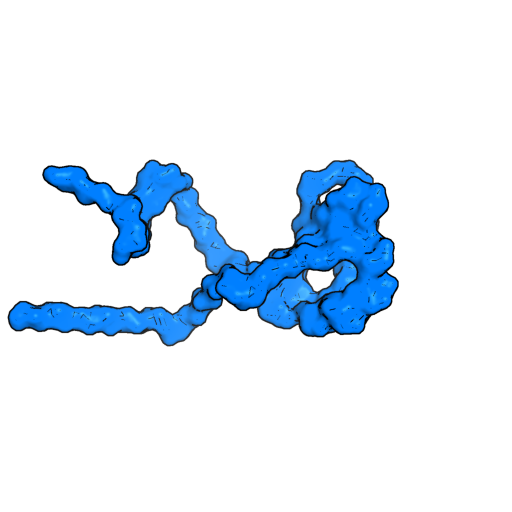LA A N 1
ATOM 734 C CA . ALA A 1 91 ? -2.364 -14.560 8.353 1.00 88.69 91 ALA A CA 1
ATOM 735 C C . ALA A 1 91 ? -2.618 -13.953 9.745 1.00 88.69 91 ALA A C 1
ATOM 737 O O . ALA A 1 91 ? -3.491 -14.411 10.483 1.00 88.69 91 ALA A O 1
ATOM 738 N N . LYS A 1 92 ? -1.874 -12.901 10.106 1.00 91.81 92 LYS A N 1
ATOM 739 C CA . LYS A 1 92 ? -1.986 -12.242 11.412 1.00 91.81 92 LYS A CA 1
ATOM 740 C C . LYS A 1 92 ? -3.132 -11.230 11.477 1.00 91.81 92 LYS A C 1
ATOM 742 O O . LYS A 1 92 ? -3.826 -11.159 12.489 1.00 91.81 92 LYS A O 1
ATOM 747 N N . PHE A 1 93 ? -3.332 -10.443 10.424 1.00 92.88 93 PHE A N 1
ATOM 748 C CA . PHE A 1 93 ? -4.199 -9.262 10.441 1.00 92.88 93 PHE A CA 1
ATOM 749 C C . PHE A 1 93 ? -5.367 -9.316 9.454 1.00 92.88 93 PHE A C 1
ATOM 751 O O . PHE A 1 93 ? -6.198 -8.414 9.475 1.00 92.88 93 PHE A O 1
ATOM 758 N N . GLY A 1 94 ? -5.513 -10.365 8.643 1.00 90.56 94 GLY A N 1
ATOM 759 C CA . GLY A 1 94 ? -6.559 -10.469 7.614 1.00 90.56 94 GLY A CA 1
ATOM 760 C C . GLY A 1 94 ? -7.997 -10.424 8.148 1.00 90.56 94 GLY A C 1
ATOM 761 O O . GLY A 1 94 ? -8.940 -10.161 7.405 1.00 90.56 94 GLY A O 1
ATOM 762 N N . HIS A 1 95 ? -8.201 -10.613 9.453 1.00 93.12 95 HIS A N 1
ATOM 763 C CA . HIS A 1 95 ? -9.496 -10.389 10.103 1.00 93.12 95 HIS A CA 1
ATOM 764 C C . HIS A 1 95 ? -9.815 -8.896 10.330 1.00 93.12 95 HIS A C 1
ATOM 766 O O . HIS A 1 95 ? -10.983 -8.535 10.444 1.00 93.12 95 HIS A O 1
ATOM 772 N N . LEU A 1 96 ? -8.801 -8.026 10.360 1.00 93.12 96 LEU A N 1
ATOM 773 C CA . LEU A 1 96 ? -8.917 -6.576 10.565 1.00 93.12 96 LEU A CA 1
ATOM 774 C C . LEU A 1 96 ? -8.758 -5.776 9.273 1.00 93.12 96 LEU A C 1
ATOM 776 O O . LEU A 1 96 ? -9.311 -4.678 9.167 1.00 93.12 96 LEU A O 1
ATOM 780 N N . VAL A 1 97 ? -8.008 -6.308 8.306 1.00 94.25 97 VAL A N 1
ATOM 781 C CA . VAL A 1 97 ? -7.649 -5.593 7.078 1.00 94.25 97 VAL A CA 1
ATOM 782 C C . VAL A 1 97 ? -7.932 -6.416 5.829 1.00 94.25 97 VAL A C 1
ATOM 784 O O . VAL A 1 97 ? -7.960 -7.644 5.881 1.00 94.25 97 VAL A O 1
ATOM 787 N N . ASP A 1 98 ? -8.128 -5.730 4.708 1.00 92.44 98 ASP A N 1
ATOM 788 C CA . ASP A 1 98 ? -8.023 -6.313 3.372 1.00 92.44 98 ASP A CA 1
ATOM 789 C C . ASP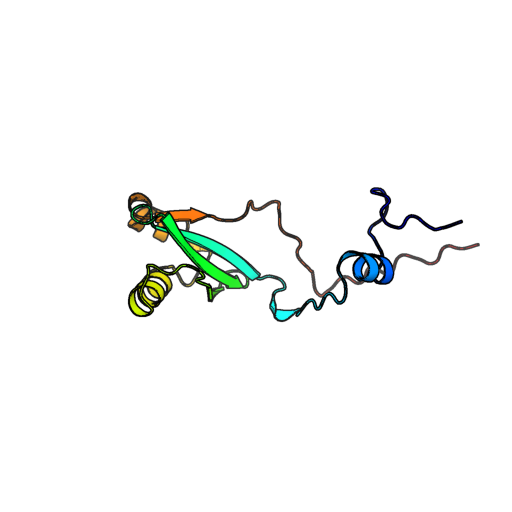 A 1 98 ? -6.752 -5.809 2.692 1.00 92.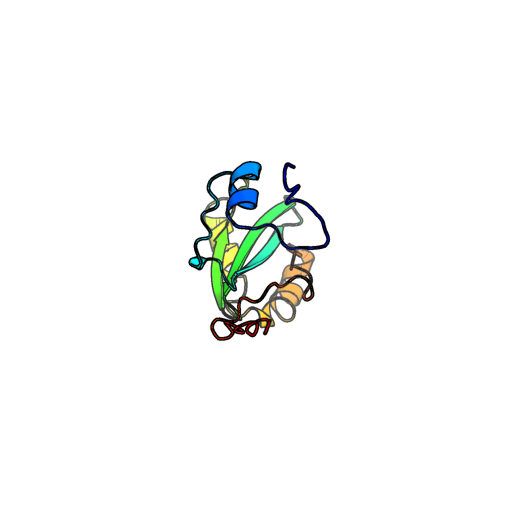44 98 ASP A C 1
ATOM 791 O O . ASP A 1 98 ? -6.429 -4.618 2.755 1.00 92.44 98 ASP A O 1
ATOM 795 N N . ILE A 1 99 ? -6.061 -6.712 2.002 1.00 91.12 99 ILE A N 1
ATOM 796 C CA . ILE A 1 99 ? -4.894 -6.388 1.188 1.00 91.12 99 ILE A CA 1
ATOM 797 C C . ILE A 1 99 ? -5.354 -6.213 -0.260 1.00 91.12 99 ILE A C 1
ATOM 799 O O . ILE A 1 99 ? -5.839 -7.145 -0.898 1.00 91.12 99 ILE A O 1
ATOM 803 N N . LEU A 1 100 ? -5.187 -5.006 -0.785 1.00 88.62 100 LEU A N 1
ATOM 804 C CA . LEU A 1 100 ? -5.502 -4.623 -2.155 1.00 88.62 100 LEU A CA 1
ATOM 805 C C . LEU A 1 100 ? -4.199 -4.600 -2.960 1.00 88.62 100 LEU A C 1
ATOM 807 O O . LEU A 1 100 ? -3.565 -3.554 -3.113 1.00 88.62 100 LEU A O 1
ATOM 811 N N . ALA A 1 101 ? -3.770 -5.770 -3.427 1.00 80.12 101 ALA A N 1
ATOM 812 C CA . ALA A 1 101 ? -2.605 -5.895 -4.295 1.00 80.12 101 ALA A CA 1
ATOM 813 C C . ALA A 1 101 ? -3.025 -5.838 -5.778 1.00 80.12 101 ALA A C 1
ATOM 815 O O . ALA A 1 101 ? -4.047 -6.431 -6.142 1.00 80.12 101 ALA A O 1
ATOM 816 N N . PRO A 1 102 ? -2.261 -5.158 -6.651 1.00 67.88 102 PRO A N 1
ATOM 817 C CA . PRO A 1 102 ? -2.508 -5.186 -8.086 1.00 67.88 102 PRO A CA 1
ATOM 818 C C . PRO A 1 102 ? -2.337 -6.609 -8.631 1.00 67.88 102 PRO A C 1
ATOM 820 O O . PRO A 1 102 ? -1.535 -7.401 -8.128 1.00 67.88 102 PRO A O 1
ATOM 823 N N . HIS A 1 103 ? -3.102 -6.947 -9.672 1.00 59.31 103 HIS A N 1
ATOM 824 C CA . HIS A 1 103 ? -2.977 -8.251 -10.319 1.00 59.31 103 HIS A CA 1
ATOM 825 C C . HIS A 1 103 ? -1.582 -8.385 -10.937 1.00 59.31 103 HIS A C 1
ATOM 827 O O . HIS A 1 103 ? -1.116 -7.468 -11.615 1.00 59.31 103 HIS A O 1
ATOM 833 N N . LYS A 1 104 ? -0.930 -9.538 -10.740 1.00 55.78 104 LYS A N 1
ATOM 834 C CA . LYS A 1 104 ? 0.467 -9.748 -11.157 1.00 55.78 104 LYS A CA 1
ATOM 835 C C . LYS A 1 104 ? 0.700 -9.639 -12.668 1.00 55.78 104 LYS A C 1
ATOM 837 O O . LYS A 1 104 ? 1.833 -9.486 -13.100 1.00 55.78 104 LYS A O 1
ATOM 842 N N . ASP A 1 105 ? -0.364 -9.683 -13.459 1.00 53.66 105 ASP A N 1
ATOM 843 C CA . ASP A 1 105 ? -0.304 -9.592 -14.920 1.00 53.66 105 ASP A CA 1
ATOM 844 C C . ASP A 1 105 ? -0.450 -8.151 -15.445 1.00 53.66 105 ASP A C 1
ATOM 846 O O . ASP A 1 105 ? -0.464 -7.934 -16.653 1.00 53.66 105 ASP A O 1
ATOM 850 N N . LEU A 1 106 ? -0.568 -7.153 -14.557 1.00 48.59 106 LEU A N 1
ATOM 851 C CA . LEU A 1 106 ? -0.764 -5.740 -14.919 1.00 48.59 106 LEU A CA 1
ATOM 852 C C . LEU A 1 106 ? 0.519 -4.895 -14.831 1.00 48.59 106 LEU A C 1
ATOM 854 O O . LEU A 1 106 ? 0.452 -3.666 -14.872 1.00 48.59 106 LEU A O 1
ATOM 858 N N . TYR A 1 107 ? 1.692 -5.522 -14.719 1.00 49.91 107 TYR A N 1
ATOM 859 C CA . TYR A 1 107 ? 2.958 -4.796 -14.630 1.00 49.91 107 TYR A CA 1
ATOM 860 C C . TYR A 1 107 ? 3.520 -4.419 -16.003 1.00 49.91 107 TYR A C 1
ATOM 862 O O . TYR A 1 107 ? 3.758 -5.275 -16.852 1.00 49.91 107 TYR A O 1
ATOM 870 N N . VAL A 1 108 ? 3.849 -3.137 -16.173 1.00 46.84 108 VAL A N 1
ATOM 871 C CA . VAL A 1 108 ? 4.793 -2.679 -17.200 1.00 46.84 108 VAL A CA 1
ATOM 872 C C . VAL A 1 108 ? 6.149 -2.513 -16.521 1.00 46.84 108 VAL A C 1
ATOM 874 O O . VAL A 1 108 ? 6.409 -1.504 -15.868 1.00 46.84 108 VAL A O 1
ATOM 877 N N . TRP A 1 109 ? 7.011 -3.520 -16.646 1.00 43.38 109 TRP A N 1
ATOM 878 C CA . TRP A 1 109 ? 8.401 -3.413 -16.209 1.00 43.38 109 TRP A CA 1
ATOM 879 C C . TRP A 1 109 ? 9.188 -2.625 -17.251 1.00 43.38 109 TRP A C 1
ATOM 881 O O . TRP A 1 109 ? 9.385 -3.082 -18.377 1.00 43.38 109 TRP A O 1
ATOM 891 N N . LEU A 1 110 ? 9.656 -1.438 -16.874 1.00 46.78 110 LEU A N 1
ATOM 892 C CA . LEU A 1 110 ? 10.644 -0.717 -17.665 1.00 46.78 110 LEU A CA 1
ATOM 893 C C . LEU A 1 110 ? 12.005 -1.352 -17.373 1.00 46.78 110 LEU A C 1
ATOM 895 O O . LEU A 1 110 ? 12.674 -1.008 -16.401 1.00 46.78 110 LEU A O 1
ATOM 899 N N . ASN A 1 111 ? 12.381 -2.336 -18.188 1.00 40.88 111 ASN A N 1
ATOM 900 C CA . ASN A 1 111 ? 13.729 -2.884 -18.169 1.00 40.88 111 ASN A CA 1
ATOM 901 C C . ASN A 1 111 ? 14.703 -1.790 -18.636 1.00 40.88 111 ASN A C 1
ATOM 903 O O . ASN A 1 111 ? 14.585 -1.278 -19.748 1.00 40.88 111 ASN A O 1
ATOM 907 N N . GLU A 1 112 ? 15.667 -1.431 -17.790 1.00 44.59 112 GLU A N 1
ATOM 908 C CA . GLU A 1 112 ? 16.651 -0.370 -18.050 1.00 44.59 112 GLU A CA 1
ATOM 909 C C . GLU A 1 112 ? 17.609 -0.717 -19.215 1.00 44.59 112 GLU A C 1
ATOM 911 O O . GLU A 1 112 ? 18.347 0.146 -19.686 1.00 44.59 112 GLU A O 1
ATOM 916 N N . ASN A 1 113 ? 17.578 -1.963 -19.716 1.00 41.72 113 ASN A N 1
ATOM 917 C CA . ASN A 1 113 ? 18.588 -2.519 -20.622 1.00 41.72 113 ASN A CA 1
ATOM 918 C C . ASN A 1 113 ? 18.135 -2.861 -22.053 1.00 41.72 113 ASN A C 1
ATOM 920 O O . ASN A 1 113 ? 18.916 -3.476 -22.776 1.00 41.72 113 ASN A O 1
ATOM 924 N N . GLU A 1 114 ? 16.947 -2.467 -22.524 1.00 37.44 114 GLU A N 1
ATOM 925 C CA . GLU A 1 114 ? 16.577 -2.743 -23.924 1.00 37.44 114 GLU A CA 1
ATOM 926 C C . GLU A 1 114 ? 16.035 -1.525 -24.678 1.00 37.44 114 GLU A C 1
ATOM 928 O O . GLU A 1 114 ? 14.838 -1.333 -24.871 1.00 37.44 114 GLU A O 1
ATOM 933 N N . ILE A 1 115 ? 16.960 -0.723 -25.217 1.00 37.72 115 ILE A N 1
ATOM 934 C CA . ILE A 1 115 ? 16.696 0.003 -26.462 1.00 37.72 115 ILE A CA 1
ATOM 935 C C . ILE A 1 115 ? 16.896 -1.009 -27.594 1.00 37.72 115 ILE A C 1
ATOM 937 O O . ILE A 1 115 ? 17.988 -1.122 -28.159 1.00 37.72 115 ILE A O 1
ATOM 941 N N . VAL A 1 116 ? 15.853 -1.770 -27.936 1.00 38.06 116 VAL A N 1
ATOM 942 C CA . VAL A 1 116 ? 15.879 -2.562 -29.171 1.00 38.06 116 VAL A CA 1
ATOM 943 C C . VAL A 1 116 ? 15.836 -1.575 -30.332 1.00 38.06 116 VAL A C 1
ATOM 945 O O . VAL A 1 116 ? 14.820 -0.946 -30.628 1.00 38.06 116 VAL A O 1
ATOM 948 N N . LYS A 1 117 ? 16.984 -1.399 -30.983 1.00 39.84 117 LYS A N 1
ATOM 949 C CA . LYS A 1 117 ? 17.127 -0.615 -32.206 1.00 39.84 117 LYS A CA 1
ATOM 950 C C . LYS A 1 117 ? 16.324 -1.311 -33.307 1.00 39.84 117 LYS A C 1
ATOM 952 O O . LYS A 1 117 ? 16.830 -2.235 -33.941 1.00 39.84 117 LYS A O 1
ATOM 957 N N . ILE A 1 118 ? 15.075 -0.897 -33.528 1.00 43.12 118 ILE A N 1
ATOM 958 C CA . ILE A 1 118 ? 14.278 -1.407 -34.650 1.00 43.12 118 ILE A CA 1
ATOM 959 C C . ILE A 1 118 ? 15.024 -1.044 -35.939 1.00 43.12 118 ILE A C 1
ATOM 961 O O . ILE A 1 118 ? 15.397 0.110 -36.171 1.00 43.12 118 ILE A O 1
ATOM 965 N N . GLY A 1 119 ? 15.354 -2.085 -36.703 1.00 38.38 119 GLY A N 1
ATOM 966 C CA . GLY A 1 119 ? 16.279 -2.046 -37.825 1.00 38.38 119 GLY A CA 1
ATOM 967 C C . GLY A 1 119 ? 15.867 -1.067 -38.920 1.00 38.38 119 GLY A C 1
ATOM 968 O O . GLY A 1 119 ? 14.689 -0.832 -39.173 1.00 38.38 119 GLY A O 1
ATOM 969 N N . LYS A 1 120 ? 16.883 -0.520 -39.598 1.00 36.31 120 LYS A N 1
ATOM 970 C CA . LYS A 1 120 ? 16.732 0.250 -40.835 1.00 36.31 120 LYS A CA 1
ATOM 971 C C . LYS A 1 120 ? 15.816 -0.506 -41.804 1.00 36.31 120 LYS A C 1
ATOM 973 O O . LYS A 1 120 ? 16.173 -1.602 -42.237 1.00 36.31 120 LYS A O 1
ATOM 978 N N . VAL A 1 121 ? 14.704 0.108 -42.199 1.00 41.91 121 VAL A N 1
ATOM 979 C CA . VAL A 1 121 ? 13.998 -0.289 -43.420 1.00 41.91 121 VAL A CA 1
ATOM 980 C C . VAL A 1 121 ? 14.952 0.003 -44.579 1.00 41.91 121 VAL A C 1
ATOM 982 O O . VAL A 1 121 ? 15.323 1.155 -44.808 1.00 41.91 121 VAL A O 1
ATOM 985 N N . LYS A 1 122 ? 15.441 -1.050 -45.242 1.00 40.56 122 LYS A N 1
ATOM 986 C CA . LYS A 1 122 ? 16.142 -0.921 -46.523 1.00 40.56 122 LYS A CA 1
ATOM 987 C C . LYS A 1 122 ? 15.100 -0.545 -47.581 1.00 40.56 122 LYS A C 1
ATOM 989 O O . LYS A 1 122 ? 14.100 -1.249 -47.700 1.00 40.56 122 LYS A O 1
ATOM 994 N N . HIS A 1 123 ? 15.345 0.557 -48.287 1.00 39.38 123 HIS A N 1
ATOM 995 C CA . HIS A 1 123 ? 14.755 0.810 -49.601 1.00 39.38 123 HIS A CA 1
ATOM 996 C C . HIS A 1 123 ? 15.369 -0.130 -50.638 1.00 39.38 123 HIS A C 1
ATOM 998 O O . HIS A 1 123 ? 16.566 -0.472 -50.471 1.00 39.38 123 HIS A O 1
#

Nearest PDB structures (foldseek):
  4bae-assembly1_B  TM=4.089E-01  e=3.151E+00  Mycolicibacterium smegmatis
  4bae-assembly2_C  TM=4.031E-01  e=4.519E+00  Mycolicibacterium smegmatis
  8jr6-assembly1_A  TM=2.325E-01  e=6.481E+00  Homo sapiens

Solvent-accessible surface area (backbone atoms only — not comparable to full-atom values): 7899 Å² total; per-residue (Å²): 132,85,79,72,58,82,44,93,89,50,86,60,51,75,66,52,50,31,73,77,70,38,89,78,80,82,64,70,86,59,63,69,54,48,67,31,33,44,26,34,66,89,78,63,51,54,38,32,38,34,22,50,70,54,37,54,74,52,74,49,75,85,75,84,84,73,50,74,65,56,52,51,48,54,58,66,70,46,56,59,40,55,80,42,37,68,71,50,44,39,72,73,41,47,92,52,35,46,80,46,65,70,65,87,88,72,73,83,79,81,66,94,83,69,86,76,75,80,72,83,81,78,130

Secondary structure (DSSP, 8-state):
----TT-TTSPPPHHHHHHHH-S----GGGTTEEEEEEEETTT--EEEEE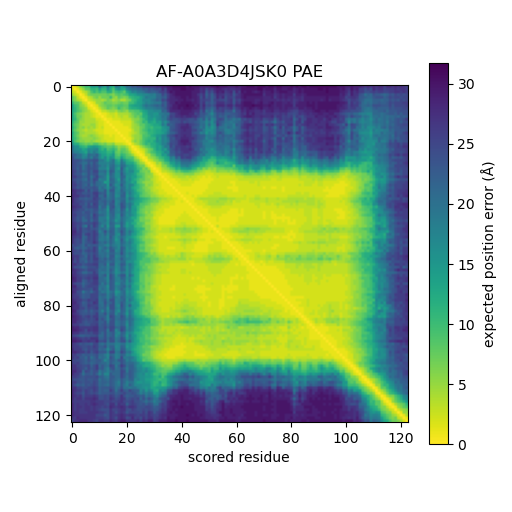EETTEEEEEEE--SSS-HHHHHHHHHHS-SBTTHIIIIIHHHHTTTEEEEPPPTT------TT----PPP---

Radius of gyration: 20.17 Å; Cα contacts (8 Å, |Δi|>4): 129; chains: 1; bounding box: 32×34×64 Å